Protein AF-X1CNP6-F1 (afdb_monomer)

pLDDT: mean 88.72, std 12.24, range [45.97, 96.62]

Foldseek 3Di:
DDCVCVVVVVVVLLVVQEDEDEQPAPVPQDDDPSHRHYDYHHDDDDDDDPVRVVVVVVVD

Organism: NCBI:txid412755

Radius of gyration: 19.47 Å; Cα contacts (8 Å, |Δi|>4): 37; chains: 1; bounding box: 55×25×37 Å

Mean predicted aligned error: 6.6 Å

Structure (mmCIF, N/CA/C/O backbone):
data_AF-X1CNP6-F1
#
_entry.id   AF-X1CNP6-F1
#
loop_
_atom_site.group_PDB
_atom_site.id
_atom_site.type_symbol
_atom_site.label_atom_id
_atom_site.label_alt_id
_atom_site.label_comp_id
_atom_site.label_asym_id
_atom_site.label_entity_id
_atom_site.label_seq_id
_atom_site.pdbx_PDB_ins_code
_atom_site.Cartn_x
_atom_site.Cartn_y
_atom_site.Cartn_z
_atom_site.occupancy
_atom_site.B_iso_or_equiv
_atom_site.auth_seq_id
_atom_site.auth_comp_id
_atom_site.auth_asym_id
_atom_site.auth_atom_id
_atom_site.pdbx_PDB_model_num
ATOM 1 N N . ILE A 1 1 ? 29.090 -17.846 -2.560 1.00 45.97 1 ILE A N 1
ATOM 2 C CA . ILE A 1 1 ? 28.401 -16.981 -3.549 1.00 45.97 1 ILE A CA 1
ATOM 3 C C . ILE A 1 1 ? 28.043 -15.677 -2.848 1.00 45.97 1 ILE A C 1
ATOM 5 O O . ILE A 1 1 ? 27.387 -15.726 -1.813 1.00 45.97 1 ILE A O 1
ATOM 9 N N . ASN A 1 2 ? 28.558 -14.548 -3.342 1.00 50.66 2 ASN A N 1
ATOM 10 C CA . ASN A 1 2 ? 28.285 -13.218 -2.793 1.00 50.66 2 ASN A CA 1
ATOM 11 C C . ASN A 1 2 ? 26.787 -12.899 -2.934 1.00 50.66 2 ASN A C 1
ATOM 13 O O . ASN A 1 2 ? 26.289 -12.787 -4.048 1.00 50.66 2 ASN A O 1
ATOM 17 N N . ARG A 1 3 ? 26.080 -12.728 -1.807 1.00 56.12 3 ARG A N 1
ATOM 18 C CA . ARG A 1 3 ? 24.645 -12.363 -1.734 1.00 56.12 3 ARG A CA 1
ATOM 19 C C . ARG A 1 3 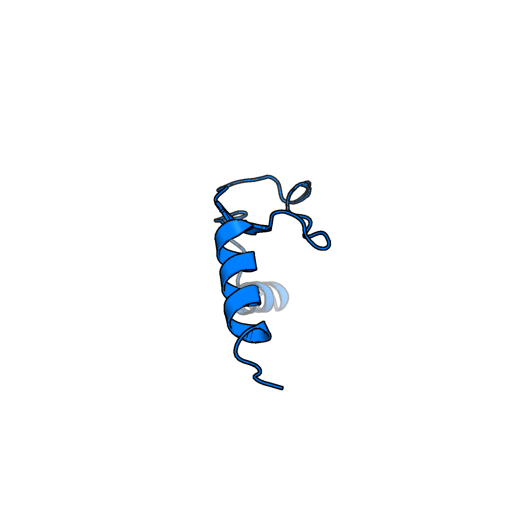? 24.370 -10.878 -2.040 1.00 56.12 3 ARG A C 1
ATOM 21 O O . ARG A 1 3 ? 23.267 -10.395 -1.823 1.00 56.12 3 ARG A O 1
ATOM 28 N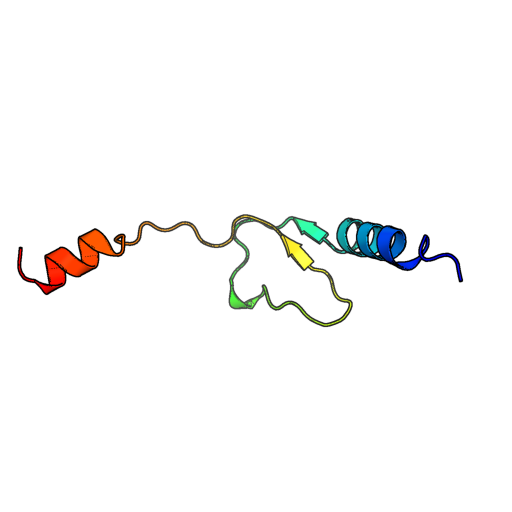 N . LEU A 1 4 ? 25.387 -10.157 -2.518 1.00 54.16 4 LEU A N 1
ATOM 29 C CA . LEU A 1 4 ? 25.331 -8.734 -2.867 1.00 54.16 4 LEU A CA 1
ATOM 30 C C . LEU A 1 4 ? 24.470 -8.442 -4.109 1.00 54.16 4 LEU A C 1
ATOM 32 O O . LEU A 1 4 ? 24.064 -7.299 -4.271 1.00 54.16 4 LEU A O 1
ATOM 36 N N . GLY A 1 5 ? 24.177 -9.448 -4.944 1.00 60.12 5 GLY A N 1
ATOM 37 C CA . GLY A 1 5 ? 23.207 -9.325 -6.041 1.00 60.12 5 GLY A CA 1
ATOM 38 C C . GLY A 1 5 ? 21.766 -9.347 -5.535 1.00 60.12 5 GLY A C 1
ATOM 39 O O . GLY A 1 5 ? 2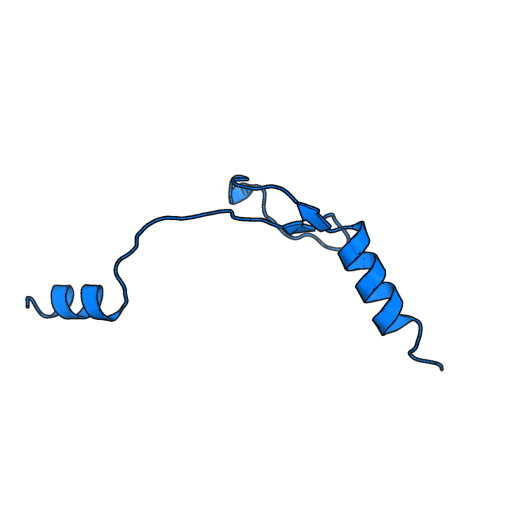1.033 -8.396 -5.735 1.00 60.12 5 GLY A O 1
ATOM 40 N N . ASP A 1 6 ? 21.393 -10.355 -4.745 1.00 74.75 6 ASP A N 1
ATOM 41 C CA . ASP A 1 6 ? 19.992 -10.623 -4.377 1.00 74.75 6 ASP A CA 1
ATOM 42 C C . ASP A 1 6 ? 19.273 -9.425 -3.716 1.00 74.75 6 ASP A C 1
ATOM 44 O O . ASP A 1 6 ? 18.215 -8.987 -4.160 1.00 74.75 6 ASP A O 1
ATOM 48 N N . GLY A 1 7 ? 19.891 -8.807 -2.703 1.00 81.06 7 GLY A N 1
ATOM 49 C CA . GLY A 1 7 ? 19.293 -7.656 -2.017 1.00 81.06 7 GLY A CA 1
ATOM 50 C C . GLY A 1 7 ? 19.314 -6.359 -2.834 1.00 81.06 7 GLY A C 1
ATOM 51 O O . GLY A 1 7 ? 18.345 -5.602 -2.813 1.00 81.06 7 GLY A O 1
ATOM 52 N N . LEU A 1 8 ? 20.408 -6.087 -3.553 1.00 86.75 8 LEU A N 1
ATOM 53 C CA . LEU A 1 8 ? 20.545 -4.866 -4.353 1.00 86.75 8 LEU A CA 1
ATOM 54 C C . LEU A 1 8 ? 19.657 -4.915 -5.599 1.00 86.75 8 LEU A C 1
ATOM 56 O O . LEU A 1 8 ? 19.018 -3.920 -5.933 1.00 86.75 8 LEU A O 1
ATOM 60 N N . ASP A 1 9 ? 19.597 -6.066 -6.259 1.00 85.62 9 ASP A N 1
ATOM 61 C CA . ASP A 1 9 ? 18.784 -6.291 -7.451 1.00 85.62 9 ASP A CA 1
ATOM 62 C C . ASP A 1 9 ? 17.295 -6.241 -7.099 1.00 85.62 9 ASP A C 1
ATOM 64 O O . ASP A 1 9 ? 16.517 -5.634 -7.829 1.00 85.62 9 ASP A O 1
ATOM 68 N N . MET A 1 10 ? 16.905 -6.750 -5.925 1.00 85.25 10 MET A N 1
ATOM 69 C CA . MET A 1 10 ? 15.543 -6.595 -5.413 1.00 85.25 10 MET A CA 1
ATOM 70 C C . MET A 1 10 ? 15.183 -5.122 -5.155 1.00 85.25 10 MET A C 1
ATOM 72 O O . MET A 1 10 ? 14.090 -4.681 -5.508 1.00 85.25 10 MET A O 1
ATOM 76 N N . MET A 1 11 ? 16.093 -4.332 -4.575 1.00 88.94 11 MET A N 1
ATOM 77 C CA . MET A 1 11 ? 15.849 -2.899 -4.354 1.00 88.94 11 MET A CA 1
ATOM 78 C C . MET A 1 11 ? 15.752 -2.120 -5.668 1.00 88.94 11 MET A C 1
ATOM 80 O O . MET A 1 11 ? 14.870 -1.272 -5.807 1.00 88.94 11 MET A O 1
ATOM 84 N N . LYS A 1 12 ? 16.613 -2.430 -6.645 1.00 89.75 12 LYS A N 1
ATOM 85 C CA . LYS A 1 12 ? 16.522 -1.864 -7.998 1.00 89.75 12 LYS A CA 1
ATOM 86 C C . LYS A 1 12 ? 15.203 -2.233 -8.664 1.00 89.75 12 LYS A C 1
ATOM 88 O O . LYS A 1 12 ? 14.529 -1.342 -9.164 1.00 89.75 12 LYS A O 1
ATOM 93 N N . PHE A 1 13 ? 14.795 -3.500 -8.586 1.00 88.75 13 PHE A N 1
ATOM 94 C CA . PHE A 1 13 ? 13.518 -3.963 -9.120 1.00 88.75 13 PHE A CA 1
ATOM 95 C C . PHE A 1 13 ? 12.348 -3.151 -8.556 1.00 88.75 13 PHE A C 1
ATOM 97 O O . PHE A 1 13 ? 11.572 -2.601 -9.334 1.00 88.75 13 PHE A O 1
ATOM 104 N N . TYR A 1 14 ? 12.243 -3.010 -7.229 1.00 89.81 14 TYR A N 1
ATOM 105 C CA . TYR A 1 14 ? 11.163 -2.226 -6.625 1.00 89.81 14 TYR A CA 1
ATOM 106 C C . TYR A 1 14 ? 11.227 -0.750 -7.012 1.00 89.81 14 TYR A C 1
ATOM 108 O O . TYR A 1 14 ? 10.184 -0.154 -7.257 1.00 89.81 14 TYR A O 1
ATOM 116 N N . HIS A 1 15 ? 12.417 -0.156 -7.094 1.00 91.31 15 HIS A N 1
ATOM 117 C CA . HIS A 1 15 ? 12.563 1.239 -7.505 1.00 91.31 15 HIS A CA 1
ATOM 118 C C . HIS A 1 15 ? 12.137 1.461 -8.965 1.00 91.31 15 HIS A C 1
ATOM 120 O O . HIS A 1 15 ? 11.425 2.415 -9.259 1.00 91.31 15 HIS A O 1
ATOM 126 N N . GLU A 1 16 ? 12.559 0.585 -9.877 1.00 92.12 16 GLU A N 1
ATOM 127 C CA . GLU A 1 16 ? 12.289 0.698 -11.316 1.00 92.12 16 GLU A CA 1
ATOM 128 C C . GLU A 1 16 ? 10.848 0.328 -11.682 1.00 92.12 16 GLU A C 1
ATOM 130 O O . GLU A 1 16 ? 10.286 0.914 -12.602 1.00 92.12 16 GLU A O 1
ATOM 135 N N . ASN A 1 17 ? 10.241 -0.617 -10.960 1.00 92.69 17 ASN A N 1
ATOM 136 C CA . ASN A 1 17 ? 8.900 -1.123 -11.260 1.00 92.69 17 ASN A CA 1
ATOM 137 C C . ASN A 1 17 ? 7.807 -0.471 -10.403 1.00 92.69 17 ASN A C 1
ATOM 139 O O . ASN A 1 17 ? 6.637 -0.783 -10.594 1.00 92.69 17 ASN A O 1
ATOM 143 N N . SER A 1 18 ? 8.138 0.423 -9.465 1.00 93.88 18 SER A N 1
ATOM 144 C CA . SER A 1 18 ? 7.116 1.168 -8.720 1.00 93.88 18 SER A CA 1
ATOM 145 C C . SER A 1 18 ? 6.604 2.353 -9.531 1.00 93.88 18 SER A C 1
ATOM 147 O O . SER A 1 18 ? 7.358 3.259 -9.880 1.00 93.88 18 SER A O 1
ATOM 149 N N . GLN A 1 19 ? 5.295 2.396 -9.759 1.00 94.81 19 GLN A N 1
ATOM 150 C CA . GLN A 1 19 ? 4.623 3.489 -10.447 1.00 94.81 19 GLN A CA 1
ATOM 151 C C . GLN A 1 19 ? 3.712 4.243 -9.479 1.00 94.81 19 GLN A C 1
ATOM 153 O O . GLN A 1 19 ? 2.776 3.677 -8.917 1.00 94.81 19 GLN A O 1
ATOM 158 N N . ILE A 1 20 ? 3.954 5.542 -9.299 1.00 95.50 20 ILE A N 1
ATOM 159 C CA . ILE A 1 20 ? 3.122 6.362 -8.415 1.00 95.50 20 ILE A CA 1
ATOM 160 C C . ILE A 1 20 ? 1.813 6.725 -9.130 1.00 95.50 20 ILE A C 1
ATOM 162 O O . ILE A 1 20 ? 1.832 7.478 -10.104 1.00 95.50 20 ILE A O 1
ATOM 166 N N . LYS A 1 21 ? 0.674 6.235 -8.628 1.00 96.06 21 LYS A N 1
ATOM 167 C CA . LYS A 1 21 ? -0.674 6.646 -9.059 1.00 96.06 21 LYS A CA 1
ATOM 168 C C . LYS A 1 21 ? -1.580 6.821 -7.847 1.00 96.06 21 LYS A C 1
ATOM 170 O O . LYS A 1 21 ? -1.893 5.872 -7.130 1.00 96.06 21 LYS A O 1
ATOM 175 N N . HIS A 1 22 ? -2.013 8.053 -7.611 1.00 96.25 22 HIS A N 1
ATOM 176 C CA . HIS A 1 22 ? -2.988 8.350 -6.567 1.00 96.25 22 HIS A CA 1
ATOM 177 C C . HIS A 1 22 ? -4.408 8.169 -7.101 1.00 96.25 22 HIS A C 1
ATOM 179 O O . HIS A 1 22 ? -4.680 8.492 -8.253 1.00 96.25 22 HIS A O 1
ATOM 185 N N . TRP A 1 23 ? -5.303 7.709 -6.232 1.00 96.12 23 TRP A N 1
ATOM 186 C CA . TRP A 1 23 ? -6.735 7.542 -6.484 1.00 96.12 23 TRP A CA 1
ATOM 187 C C . TRP A 1 23 ? -7.078 6.571 -7.618 1.00 96.12 23 TRP A C 1
ATOM 189 O O . TRP A 1 23 ? -8.180 6.619 -8.160 1.00 96.12 23 TRP A O 1
ATOM 199 N N . GLU A 1 24 ? -6.151 5.675 -7.962 1.00 96.56 24 GLU A N 1
ATOM 200 C CA . GLU A 1 24 ? -6.405 4.590 -8.905 1.00 96.56 24 GLU A CA 1
ATOM 201 C C . GLU A 1 24 ? -7.517 3.668 -8.356 1.00 96.56 24 GLU A C 1
ATOM 203 O O . GLU A 1 24 ? -7.494 3.328 -7.164 1.00 96.56 24 GLU A O 1
ATOM 208 N N . PRO A 1 25 ? -8.490 3.253 -9.191 1.00 95.44 25 PRO A N 1
ATOM 209 C CA . PRO A 1 25 ? -9.516 2.293 -8.803 1.00 95.44 25 PRO A CA 1
ATOM 210 C C . PRO A 1 25 ? -8.914 1.003 -8.249 1.00 95.44 25 PRO A C 1
ATOM 212 O O . PRO A 1 25 ? -7.980 0.447 -8.822 1.00 95.44 25 PRO A O 1
ATOM 215 N N . THR A 1 26 ? -9.485 0.478 -7.163 1.00 93.94 26 THR A N 1
ATOM 216 C CA . THR A 1 26 ? -8.961 -0.724 -6.494 1.00 93.94 26 THR A CA 1
ATOM 217 C C . THR A 1 26 ? -8.944 -1.962 -7.383 1.00 93.94 26 THR A C 1
ATOM 219 O O . THR A 1 26 ? -8.115 -2.842 -7.174 1.00 93.94 26 THR A O 1
ATOM 222 N N . ASP A 1 27 ? -9.815 -2.010 -8.391 1.00 94.69 27 ASP A N 1
ATOM 223 C CA . ASP A 1 27 ? -9.889 -3.107 -9.361 1.00 94.69 27 ASP A CA 1
ATOM 224 C C . ASP A 1 27 ? -8.638 -3.178 -10.258 1.00 94.69 27 ASP A C 1
ATOM 226 O O . ASP A 1 27 ? -8.288 -4.249 -10.750 1.00 94.69 27 ASP A O 1
ATOM 230 N N . ASN A 1 28 ? -7.922 -2.057 -10.413 1.00 92.94 28 ASN A N 1
ATOM 231 C CA . ASN A 1 28 ? -6.704 -1.946 -11.219 1.00 92.94 28 ASN A CA 1
ATOM 232 C C . ASN A 1 28 ? -5.413 -2.124 -10.396 1.00 92.94 28 ASN A C 1
ATOM 234 O O . ASN A 1 28 ? -4.323 -2.099 -10.961 1.00 92.94 28 ASN A O 1
ATOM 238 N N . LEU A 1 29 ? -5.507 -2.296 -9.072 1.00 94.12 29 LEU A N 1
ATOM 239 C CA . LEU A 1 29 ? -4.353 -2.368 -8.159 1.00 94.12 29 LEU A CA 1
ATOM 240 C C . LEU A 1 29 ? -3.816 -3.789 -7.944 1.00 94.12 29 LEU A C 1
ATOM 242 O O . LEU A 1 29 ? -3.086 -4.043 -6.985 1.00 94.12 29 LEU A O 1
ATOM 246 N N . TYR A 1 30 ? -4.196 -4.734 -8.801 1.00 93.00 30 TYR A N 1
ATOM 247 C CA . TYR A 1 30 ? -3.718 -6.107 -8.705 1.00 93.00 30 TYR A CA 1
ATOM 248 C C . TYR A 1 30 ? -2.195 -6.172 -8.895 1.00 93.00 30 TYR A C 1
ATOM 250 O O . TYR A 1 30 ? -1.664 -5.703 -9.899 1.00 93.00 30 TYR A O 1
ATOM 258 N N . ILE A 1 31 ? -1.500 -6.781 -7.932 1.00 91.31 31 ILE A N 1
ATOM 259 C CA . ILE A 1 31 ? -0.058 -7.027 -8.015 1.00 91.31 31 ILE A CA 1
ATOM 260 C C . ILE A 1 31 ? 0.151 -8.377 -8.699 1.00 91.31 31 ILE A C 1
ATOM 262 O O . ILE A 1 31 ? -0.239 -9.414 -8.164 1.00 91.31 31 ILE A O 1
ATOM 266 N N . ASP A 1 32 ? 0.788 -8.349 -9.865 1.00 88.56 32 ASP A N 1
ATOM 267 C CA . ASP A 1 32 ? 1.106 -9.533 -10.663 1.00 88.56 32 ASP A CA 1
ATOM 268 C C . ASP A 1 32 ? 2.616 -9.837 -10.624 1.00 88.56 32 ASP A C 1
ATOM 270 O O . ASP A 1 32 ? 3.440 -8.979 -10.290 1.00 88.56 32 ASP A O 1
ATOM 274 N N . TYR A 1 33 ? 2.999 -11.065 -10.968 1.00 86.12 33 TYR A N 1
ATOM 275 C CA . TYR A 1 33 ? 4.395 -11.495 -10.934 1.00 86.12 33 TYR A CA 1
ATOM 276 C C . TYR A 1 33 ? 5.237 -10.731 -11.966 1.00 86.12 33 TYR A C 1
ATOM 278 O O . TYR A 1 33 ? 4.940 -10.756 -13.159 1.00 86.12 33 TYR A O 1
ATOM 286 N N . GLN A 1 34 ? 6.310 -10.080 -11.497 1.00 81.88 34 GLN A N 1
ATOM 287 C CA . GLN A 1 34 ? 7.256 -9.309 -12.321 1.00 81.88 34 GLN A CA 1
ATOM 288 C C . GLN A 1 34 ? 6.618 -8.180 -13.159 1.00 81.88 34 GLN A C 1
ATOM 290 O O . GLN A 1 34 ? 7.160 -7.806 -14.198 1.00 81.88 34 GLN A O 1
ATOM 295 N N . LYS A 1 35 ? 5.483 -7.623 -12.719 1.00 86.69 35 LYS A N 1
ATOM 296 C CA . LYS A 1 35 ? 4.872 -6.432 -13.331 1.00 86.69 35 LYS A CA 1
ATOM 297 C C . LYS A 1 35 ? 5.060 -5.185 -12.468 1.00 86.69 35 LYS A C 1
ATOM 299 O O . LYS A 1 35 ? 5.531 -5.261 -11.334 1.00 86.69 35 LYS A O 1
ATOM 304 N N . GLU A 1 36 ? 4.681 -4.042 -13.035 1.00 9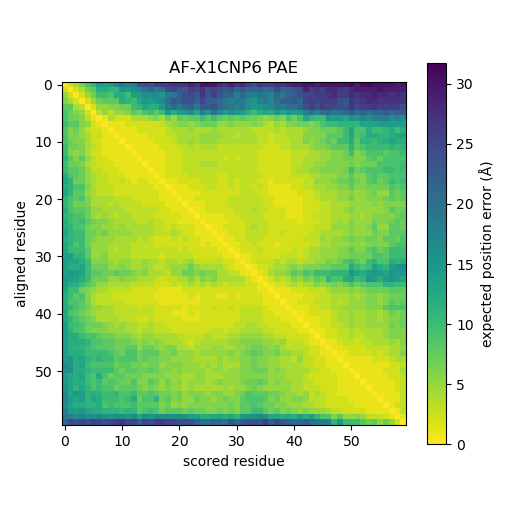1.56 36 GLU A N 1
ATOM 305 C CA . GLU A 1 36 ? 4.667 -2.756 -12.344 1.00 91.56 36 GLU A CA 1
ATOM 306 C C . GLU A 1 36 ? 3.814 -2.816 -11.068 1.00 91.56 36 GLU A C 1
ATOM 308 O O . GLU A 1 36 ? 2.724 -3.390 -11.039 1.00 91.56 36 GLU A O 1
ATOM 313 N N . ILE A 1 37 ? 4.318 -2.189 -10.011 1.00 94.38 37 ILE A N 1
ATOM 314 C CA . ILE A 1 37 ? 3.672 -2.083 -8.710 1.00 94.38 37 ILE A CA 1
ATOM 315 C C . ILE A 1 37 ? 3.126 -0.669 -8.596 1.00 94.38 37 ILE A C 1
ATOM 317 O O . ILE A 1 37 ? 3.879 0.301 -8.495 1.00 94.38 37 ILE A O 1
ATOM 321 N N . ILE A 1 38 ? 1.804 -0.542 -8.589 1.00 95.88 38 ILE A N 1
ATOM 322 C CA . ILE A 1 38 ? 1.169 0.755 -8.391 1.00 95.88 38 ILE A CA 1
ATOM 323 C C . ILE A 1 38 ? 1.261 1.120 -6.907 1.00 95.88 38 ILE A C 1
ATOM 325 O O . ILE A 1 38 ? 0.790 0.384 -6.041 1.00 95.88 38 ILE A O 1
ATOM 329 N N . VAL A 1 39 ? 1.855 2.273 -6.609 1.00 95.94 39 VAL A N 1
ATOM 330 C CA . VAL A 1 39 ? 1.996 2.815 -5.253 1.00 95.94 39 VAL A CA 1
ATOM 331 C C . VAL A 1 39 ? 1.305 4.172 -5.156 1.00 95.94 39 VAL A C 1
ATOM 333 O O . VAL A 1 39 ? 1.307 4.962 -6.098 1.00 95.94 39 VAL A O 1
ATOM 336 N N . GLY A 1 40 ? 0.690 4.474 -4.016 1.00 95.62 40 GLY A N 1
ATOM 337 C CA . GLY A 1 40 ? -0.019 5.736 -3.852 1.00 95.62 40 GLY A CA 1
ATOM 338 C C . GLY A 1 40 ? -1.055 5.716 -2.741 1.00 95.62 40 GLY A C 1
ATOM 339 O O . GLY A 1 40 ? -1.092 4.832 -1.888 1.00 95.62 40 GLY A O 1
ATOM 340 N N . LYS A 1 41 ? -1.908 6.739 -2.762 1.00 96.56 41 LYS A N 1
ATOM 341 C CA . LYS A 1 41 ? -3.069 6.860 -1.878 1.00 96.56 41 LYS A CA 1
ATOM 342 C C . LYS A 1 41 ? -4.282 6.392 -2.666 1.00 96.56 41 LYS A C 1
ATOM 344 O O . LYS A 1 41 ? -4.600 7.032 -3.658 1.00 96.56 41 LYS A O 1
ATOM 349 N N . PHE A 1 42 ? -4.922 5.300 -2.257 1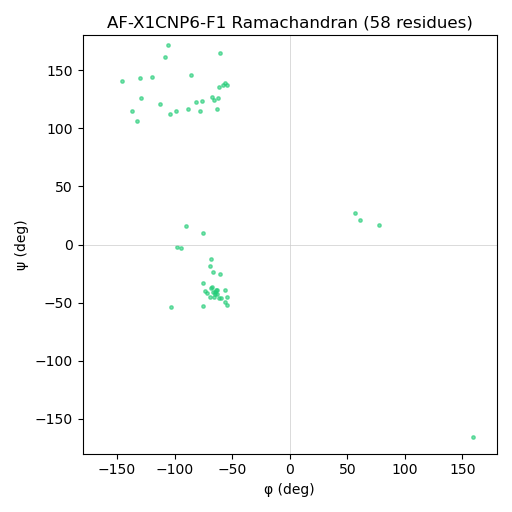.00 96.25 42 PHE A N 1
ATOM 350 C CA . PHE A 1 42 ? -5.980 4.660 -3.053 1.00 96.25 42 PHE A CA 1
ATOM 351 C C . PHE A 1 42 ? -7.382 4.959 -2.533 1.00 96.25 42 PHE A C 1
ATOM 353 O O . PHE A 1 42 ? -8.235 5.445 -3.265 1.00 96.25 42 PHE A O 1
ATOM 360 N N . VAL A 1 43 ? -7.613 4.69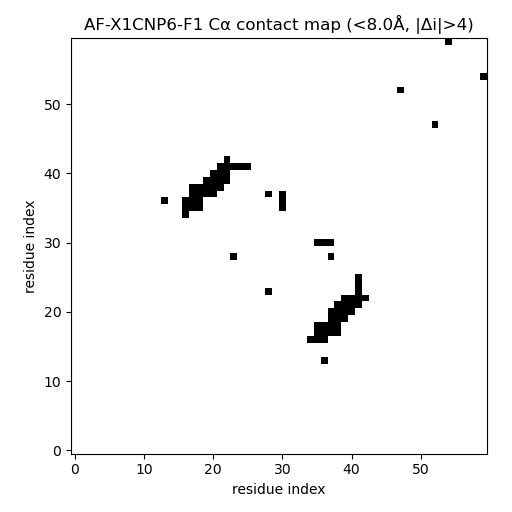4 -1.247 1.00 95.00 43 VAL A N 1
ATOM 361 C CA . VAL A 1 43 ? -8.906 4.886 -0.594 1.00 95.00 43 VAL A CA 1
ATOM 362 C C . VAL A 1 43 ? -8.684 5.698 0.665 1.00 95.00 43 VAL A C 1
ATOM 364 O O . VAL A 1 43 ? -7.890 5.318 1.521 1.00 95.00 43 VAL A O 1
ATOM 367 N N . ASP A 1 44 ? -9.420 6.795 0.781 1.00 94.81 44 ASP A N 1
ATOM 368 C CA . ASP A 1 44 ? -9.485 7.603 1.989 1.00 94.81 44 ASP A CA 1
ATOM 369 C C . ASP A 1 44 ? -10.948 7.882 2.287 1.00 94.81 44 ASP A C 1
ATOM 371 O O . ASP A 1 44 ? -11.630 8.593 1.550 1.00 94.81 44 ASP A O 1
ATOM 375 N N . ARG A 1 45 ? -11.455 7.205 3.309 1.00 94.31 45 ARG A N 1
ATOM 376 C CA . ARG A 1 45 ? -12.832 7.354 3.757 1.00 94.31 45 ARG A CA 1
ATOM 377 C C . ARG A 1 45 ? -12.873 7.202 5.256 1.00 94.31 45 ARG A C 1
ATOM 379 O O . ARG A 1 45 ? -12.236 6.307 5.815 1.00 94.31 45 ARG A O 1
ATOM 386 N N . GLU A 1 46 ? -13.698 8.020 5.879 1.00 94.56 46 GLU A N 1
ATOM 387 C CA . GLU A 1 46 ? -13.998 7.866 7.287 1.00 94.56 46 GLU A CA 1
ATOM 388 C C . GLU A 1 46 ? -14.798 6.577 7.490 1.00 94.56 46 GLU A C 1
ATOM 390 O O . GLU A 1 46 ? -15.803 6.305 6.825 1.00 94.56 46 GLU A O 1
ATOM 395 N N . ARG A 1 47 ? -14.303 5.736 8.391 1.00 94.12 47 ARG A N 1
ATOM 396 C CA . ARG A 1 47 ? -14.982 4.533 8.859 1.00 94.12 47 ARG A CA 1
ATOM 397 C C . ARG A 1 47 ? -14.952 4.549 10.375 1.00 94.12 47 ARG A C 1
ATOM 399 O O . ARG A 1 47 ? -13.933 4.959 10.930 1.00 94.12 47 ARG A O 1
ATOM 406 N N . PRO A 1 48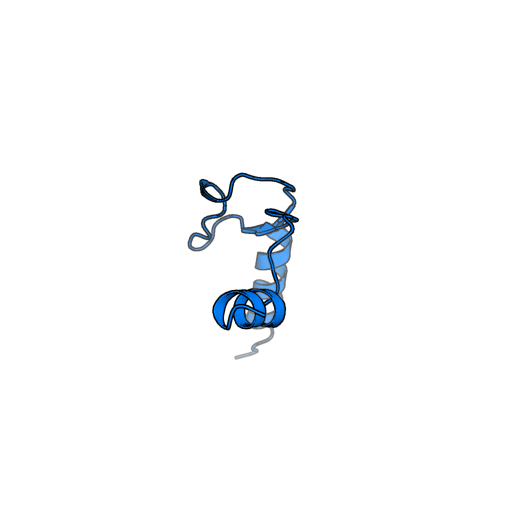 ? -16.027 4.081 11.030 1.00 95.00 48 PRO A N 1
ATOM 407 C CA . PRO A 1 48 ? -16.016 3.975 12.471 1.00 95.00 48 PRO A CA 1
ATOM 408 C C . PRO A 1 48 ? -14.861 3.069 12.880 1.00 95.00 48 PRO A C 1
ATOM 410 O O . PRO A 1 48 ? -14.608 2.015 12.284 1.00 95.00 48 PRO A O 1
ATOM 413 N N . THR A 1 49 ? -14.162 3.498 13.913 1.00 95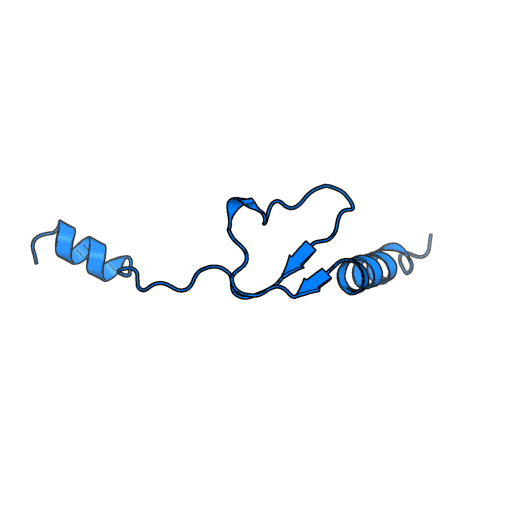.25 49 THR A N 1
ATOM 414 C CA . THR A 1 49 ? -13.195 2.669 14.608 1.00 95.25 49 THR A CA 1
ATOM 415 C C . THR A 1 49 ? -13.893 1.437 15.181 1.00 95.25 49 THR A C 1
ATOM 417 O O . THR A 1 49 ? -15.125 1.362 15.305 1.00 95.25 49 THR A O 1
ATOM 420 N N . TYR A 1 50 ? -13.091 0.450 15.567 1.00 95.44 50 TYR A N 1
ATOM 421 C CA . TYR A 1 50 ? -13.608 -0.736 16.238 1.00 95.44 50 TYR A CA 1
ATOM 422 C C . TYR A 1 50 ? -14.435 -0.369 17.483 1.00 95.44 50 TYR A C 1
ATOM 424 O O . TYR A 1 50 ? -15.547 -0.861 17.649 1.00 95.44 50 TYR A O 1
ATOM 432 N N . SER A 1 51 ? -13.938 0.552 18.314 1.00 96.62 51 SER A N 1
ATOM 433 C CA . SER A 1 51 ? -14.594 0.963 19.560 1.00 96.62 51 SER A CA 1
ATOM 434 C C . SER A 1 51 ? -15.936 1.659 19.334 1.00 96.62 51 SER A C 1
ATOM 436 O O . SER A 1 51 ? -16.890 1.388 20.057 1.00 96.62 51 SER A O 1
ATOM 438 N N . GLU A 1 52 ? -16.035 2.536 18.332 1.00 96.31 52 GLU A N 1
ATOM 439 C CA . GLU A 1 52 ? -17.300 3.194 17.970 1.00 96.31 52 GLU A CA 1
ATOM 440 C C . GLU A 1 52 ? -18.327 2.180 17.465 1.00 96.31 52 GLU A C 1
ATOM 442 O O . GLU A 1 52 ? -19.489 2.209 17.868 1.00 96.31 52 GLU A O 1
ATOM 447 N N . SER A 1 53 ? -17.881 1.236 16.632 1.00 96.25 53 SER A N 1
ATOM 448 C CA . SER A 1 53 ? -18.732 0.150 16.140 1.00 96.25 53 SER A CA 1
ATOM 449 C C . SER A 1 53 ? -19.206 -0.759 17.278 1.00 96.25 53 SER A C 1
ATOM 451 O O . SER A 1 53 ? -20.360 -1.181 17.287 1.00 96.25 53 SER A O 1
ATOM 453 N N . TYR A 1 54 ? -18.335 -1.033 18.252 1.00 96.44 54 TYR A N 1
ATOM 454 C CA . TYR A 1 54 ? -18.639 -1.873 19.406 1.00 96.44 54 TYR A CA 1
ATOM 455 C C . TYR A 1 54 ? -19.642 -1.217 20.365 1.00 96.44 54 TYR A C 1
ATOM 457 O O . TYR A 1 54 ? -20.614 -1.861 20.748 1.00 96.44 54 TYR A O 1
ATOM 465 N N . LYS A 1 55 ? -19.476 0.073 20.688 1.00 96.44 55 LYS A N 1
ATOM 466 C CA . LYS A 1 55 ? -20.454 0.832 21.495 1.00 96.44 55 LYS A CA 1
ATOM 467 C C . LYS A 1 55 ? -21.827 0.868 20.832 1.00 96.44 55 LYS A C 1
ATOM 469 O O . LYS A 1 55 ? -22.822 0.502 21.447 1.00 96.44 55 LYS A O 1
ATOM 474 N N . LYS A 1 56 ? -21.849 1.161 19.526 1.00 95.12 56 LYS A N 1
ATOM 475 C CA . LYS A 1 56 ? -23.074 1.112 18.723 1.00 95.12 56 LYS A CA 1
ATOM 476 C C . LYS A 1 56 ? -23.748 -0.263 18.776 1.00 95.12 56 LYS A C 1
ATOM 478 O O . LYS A 1 56 ? -24.972 -0.334 18.799 1.00 95.12 56 LYS A O 1
ATOM 483 N N . TRP A 1 57 ? -22.973 -1.349 18.769 1.00 94.69 57 TRP A N 1
ATOM 484 C CA . TRP A 1 57 ? -23.507 -2.709 18.893 1.00 94.69 57 TRP A CA 1
ATOM 485 C C . TRP A 1 57 ? -24.084 -2.996 20.287 1.00 94.69 57 TRP A C 1
ATOM 487 O O . TRP A 1 57 ? -25.122 -3.645 20.382 1.00 94.69 57 TRP A O 1
ATOM 497 N N . LEU A 1 58 ? -23.461 -2.476 21.349 1.00 94.94 58 LEU A N 1
ATOM 498 C CA . LEU A 1 58 ? -23.971 -2.562 22.723 1.00 94.94 58 LEU A CA 1
ATOM 499 C C . LEU 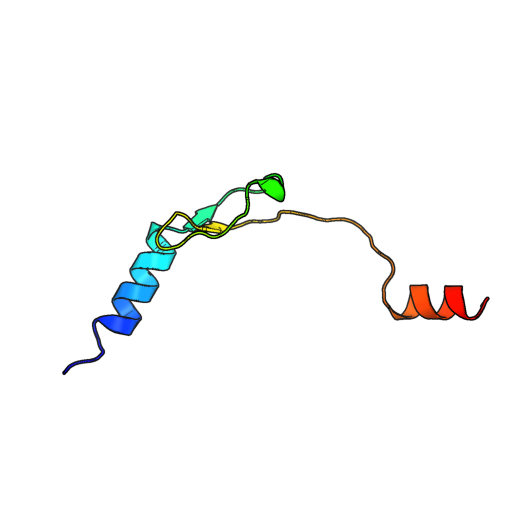A 1 58 ? -25.244 -1.729 22.960 1.00 94.94 58 LEU A C 1
ATOM 501 O O . LEU A 1 58 ? -25.914 -1.929 23.970 1.00 94.94 58 LEU A O 1
ATOM 505 N N . GLY A 1 59 ? -25.598 -0.837 22.030 1.00 88.31 59 GLY A N 1
ATOM 506 C CA . GLY A 1 59 ? -26.749 0.058 22.160 1.00 88.31 59 GLY A CA 1
ATOM 507 C C . GLY A 1 59 ? -26.496 1.258 23.074 1.00 88.31 59 GLY A C 1
ATOM 508 O O . GLY A 1 59 ? -27.459 1.882 23.517 1.00 88.31 59 GLY A O 1
ATOM 509 N N . GLU A 1 60 ? -25.223 1.555 23.350 1.00 61.78 60 GLU A N 1
ATOM 510 C CA . GLU A 1 60 ? -24.764 2.768 24.041 1.00 61.78 60 GLU A CA 1
ATOM 511 C C . GLU A 1 60 ? -24.601 3.950 23.078 1.00 61.78 60 GLU A C 1
ATOM 513 O O . GLU A 1 60 ? -24.073 3.749 21.954 1.00 61.78 60 GLU A O 1
#

Solvent-accessible surface area (backbone atoms only — not comparable to full-atom values): 3898 Å² total; per-residue (Å²): 132,82,68,71,53,63,61,52,52,50,52,48,48,53,63,74,32,49,42,83,47,66,61,49,60,74,89,76,63,69,80,56,89,96,51,64,39,79,41,70,58,59,83,88,74,95,67,78,50,70,67,57,51,48,38,54,70,73,71,99

Secondary structure (DSSP, 8-state):
--THHHHHHHHHHHHHHEEE-TT--GGG----TTS-EEES---------HHHHHHHHHT-

Sequence (60 aa):
INRLGDGLDMMKFYHENSQIKHWEPTDNLYIDYQKEIIVGKFVDRERPTYSESYKKWLGE